Protein AF-A0A968B0P5-F1 (afdb_monomer_lite)

Foldseek 3Di:
DPPPDDDDDPCPVLVPVPDPVNVVVVVVVVVVCCVVCVVCVVVVVVVVCVVVVPDDQWDKDDWDDDPPDTWIWIGHHPDPDIDID

Sequence (85 aa):
SIHNHTRIDNYYWLREKTNPEVIAYLEAENQYTEAMMKHTEGLQERLYNEMVGRIQESDRSAPVRDGEYLYYSRTEANKQYSIYC

Structure (mmCIF, N/CA/C/O backbone):
data_AF-A0A968B0P5-F1
#
_entry.id   AF-A0A968B0P5-F1
#
loop_
_atom_site.group_PDB
_atom_site.id
_atom_site.type_symbol
_atom_site.label_atom_id
_atom_site.label_alt_id
_atom_site.label_comp_id
_atom_site.label_asym_id
_atom_site.label_entity_id
_atom_site.label_seq_id
_atom_site.pdbx_PDB_ins_code
_atom_site.Cartn_x
_atom_site.Cartn_y
_atom_site.Cartn_z
_atom_site.occupancy
_atom_site.B_iso_or_equiv
_atom_site.auth_seq_id
_atom_site.auth_comp_id
_atom_site.auth_asym_id
_atom_site.auth_atom_id
_atom_site.pdbx_PDB_model_num
ATOM 1 N N . SER A 1 1 ? -3.876 -13.061 -31.728 1.00 57.34 1 SER A N 1
ATOM 2 C CA . SER A 1 1 ? -3.826 -14.499 -32.038 1.00 57.34 1 SER A CA 1
ATOM 3 C C . SER A 1 1 ? -2.390 -14.941 -31.872 1.00 57.34 1 SER A C 1
ATOM 5 O O . SER A 1 1 ? -1.530 -14.423 -32.572 1.00 57.34 1 SER A O 1
ATOM 7 N N . ILE A 1 2 ? -2.109 -15.773 -30.874 1.00 74.69 2 ILE A N 1
ATOM 8 C CA . ILE A 1 2 ? -0.780 -16.370 -30.689 1.00 74.69 2 ILE A CA 1
ATOM 9 C C . I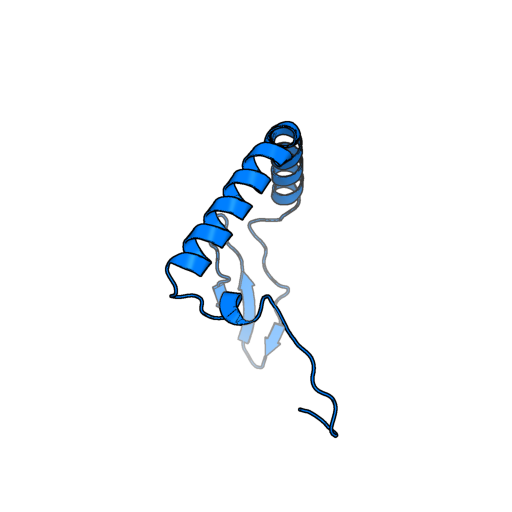LE A 1 2 ? -0.925 -17.815 -31.157 1.00 74.69 2 ILE A C 1
ATOM 11 O O . ILE A 1 2 ? -1.832 -18.503 -30.699 1.00 74.69 2 ILE A O 1
ATOM 15 N N . HIS A 1 3 ? -0.098 -18.247 -32.110 1.00 78.75 3 HIS A N 1
ATOM 16 C CA . HIS A 1 3 ? -0.159 -19.597 -32.690 1.00 78.75 3 HIS A CA 1
ATOM 17 C C . HIS A 1 3 ? -1.573 -20.027 -33.146 1.00 78.75 3 HIS A C 1
ATOM 19 O O . HIS A 1 3 ? -2.022 -21.117 -32.820 1.00 78.75 3 HIS A O 1
ATOM 25 N N . ASN A 1 4 ? -2.302 -19.169 -33.874 1.00 79.25 4 ASN A N 1
ATOM 26 C CA . ASN A 1 4 ? -3.687 -19.417 -34.319 1.00 79.25 4 ASN A CA 1
ATOM 27 C C . ASN A 1 4 ? -4.749 -19.581 -33.209 1.00 79.25 4 ASN A C 1
ATOM 29 O O . ASN A 1 4 ? -5.897 -19.904 -33.511 1.00 79.25 4 ASN A O 1
ATOM 33 N N . HIS A 1 5 ? -4.429 -19.276 -31.949 1.00 78.44 5 HIS A N 1
ATOM 34 C CA . HIS A 1 5 ? -5.410 -19.224 -30.868 1.00 78.44 5 HIS A CA 1
ATOM 35 C C . HIS A 1 5 ? -5.886 -17.786 -30.622 1.00 78.44 5 HIS A C 1
ATOM 37 O O . HIS A 1 5 ? -5.113 -16.900 -30.231 1.00 78.44 5 HIS A O 1
ATOM 43 N N . THR A 1 6 ? -7.184 -17.555 -30.828 1.00 83.75 6 THR A N 1
ATOM 44 C CA . THR A 1 6 ? -7.864 -16.313 -30.439 1.00 83.75 6 THR A CA 1
ATOM 45 C C . THR A 1 6 ? -8.402 -16.468 -29.022 1.00 83.75 6 THR A C 1
ATOM 47 O O . THR A 1 6 ? -9.181 -17.374 -28.744 1.00 83.75 6 THR A O 1
ATOM 50 N N . ARG A 1 7 ? -7.982 -15.576 -28.123 1.00 86.25 7 ARG A N 1
ATOM 51 C CA . ARG A 1 7 ? -8.541 -15.435 -26.775 1.00 86.25 7 ARG A CA 1
ATOM 52 C C . ARG A 1 7 ? -9.286 -14.113 -26.717 1.00 86.25 7 ARG A C 1
ATOM 54 O O . ARG A 1 7 ? -8.742 -13.100 -27.149 1.00 86.25 7 ARG A O 1
ATOM 61 N N . ILE A 1 8 ? -10.506 -14.147 -26.203 1.00 89.06 8 ILE A N 1
ATOM 62 C CA . ILE A 1 8 ? -11.295 -12.948 -25.935 1.00 89.06 8 ILE A CA 1
ATOM 63 C C . ILE A 1 8 ? -11.085 -12.608 -24.463 1.00 89.06 8 ILE A C 1
ATOM 65 O O . ILE A 1 8 ? -11.294 -13.457 -23.598 1.00 89.06 8 ILE A O 1
ATOM 69 N N . ASP A 1 9 ? -10.629 -11.389 -24.203 1.00 92.19 9 ASP A N 1
ATOM 70 C CA . ASP A 1 9 ? -10.516 -10.827 -22.863 1.00 92.19 9 ASP A CA 1
ATOM 71 C C . ASP A 1 9 ? -11.537 -9.694 -22.735 1.00 92.19 9 ASP A C 1
ATOM 73 O O . ASP A 1 9 ? -11.347 -8.605 -23.278 1.00 92.19 9 ASP A O 1
ATOM 77 N N . ASN A 1 10 ? -12.638 -9.978 -22.037 1.00 93.88 10 ASN A N 1
ATOM 78 C CA . ASN A 1 10 ? -13.734 -9.028 -21.837 1.00 93.88 10 ASN A CA 1
ATOM 79 C C . ASN A 1 10 ? -13.334 -7.830 -20.958 1.00 93.88 10 ASN A C 1
ATOM 81 O O . ASN A 1 10 ? -14.058 -6.839 -20.917 1.00 93.88 10 ASN A O 1
ATOM 85 N N . TYR A 1 11 ? -12.197 -7.910 -20.265 1.00 92.50 11 TYR A N 1
ATOM 86 C CA . TYR A 1 11 ? -11.731 -6.906 -19.311 1.00 92.50 11 TYR A CA 1
ATOM 87 C C . TYR A 1 11 ? -10.479 -6.172 -19.786 1.00 92.50 11 TYR A C 1
ATOM 89 O O . TYR A 1 11 ? -9.914 -5.369 -19.047 1.00 92.50 11 TYR A O 1
ATOM 97 N N . TYR A 1 12 ? -10.065 -6.382 -21.039 1.00 92.44 12 TYR A N 1
ATOM 98 C CA .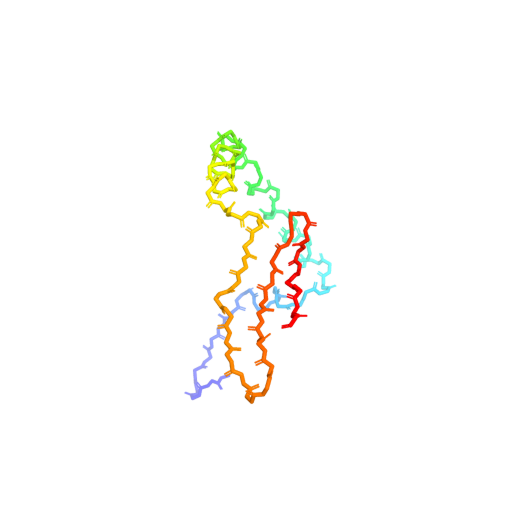 TYR A 1 12 ? -8.875 -5.743 -21.597 1.00 92.44 12 TYR A CA 1
ATOM 99 C C . TYR A 1 12 ? -8.916 -4.202 -21.514 1.00 92.44 12 TYR A C 1
ATOM 101 O O . TYR A 1 12 ? -7.874 -3.558 -21.383 1.00 92.44 12 TYR A O 1
ATOM 109 N N . TRP A 1 13 ? -10.116 -3.612 -21.531 1.00 91.19 13 TRP A N 1
ATOM 110 C CA . TRP A 1 13 ? -10.355 -2.168 -21.419 1.00 91.19 13 TRP A CA 1
ATOM 111 C C . TRP A 1 13 ? -9.901 -1.564 -20.076 1.00 91.19 13 TRP A C 1
ATOM 113 O O . TRP A 1 13 ? -9.478 -0.411 -20.047 1.00 91.19 13 TRP A O 1
ATOM 123 N N . LEU A 1 14 ? -9.859 -2.349 -18.987 1.00 93.31 14 LEU A N 1
ATOM 124 C CA . LEU A 1 14 ? -9.371 -1.904 -17.668 1.00 93.31 14 LEU A CA 1
ATOM 125 C C . LEU A 1 14 ? -7.883 -1.520 -17.659 1.00 93.31 14 LEU A C 1
ATOM 127 O O . LEU A 1 14 ? -7.380 -0.938 -16.699 1.00 93.31 14 LEU A O 1
ATOM 131 N N . ARG A 1 15 ? -7.146 -1.837 -18.728 1.00 93.25 15 ARG A N 1
ATOM 132 C CA . ARG A 1 15 ? -5.732 -1.483 -18.873 1.00 93.25 15 ARG A CA 1
ATOM 133 C C . ARG A 1 15 ? -5.504 0.029 -19.001 1.00 93.25 15 ARG A C 1
ATOM 135 O O . ARG A 1 15 ? -4.415 0.507 -18.668 1.00 93.25 15 ARG A O 1
ATOM 142 N N . GLU A 1 16 ? -6.482 0.780 -19.498 1.00 93.75 16 GLU A N 1
ATOM 143 C CA . GLU A 1 16 ? -6.356 2.216 -19.763 1.00 93.75 16 GLU A CA 1
ATOM 144 C C . GLU A 1 16 ? -6.551 3.051 -18.493 1.00 93.75 16 GLU A C 1
ATOM 146 O O . GLU A 1 16 ? -7.621 3.579 -18.218 1.00 93.75 16 GLU A O 1
ATOM 151 N N . LYS A 1 17 ? -5.479 3.212 -17.714 1.00 88.88 17 LYS A N 1
ATOM 152 C CA . LYS A 1 17 ? -5.515 3.853 -16.384 1.00 88.88 17 LYS A CA 1
ATOM 153 C C . LYS A 1 17 ? -6.034 5.297 -16.355 1.00 88.88 17 LYS A C 1
ATOM 155 O O . LYS A 1 17 ? -6.426 5.769 -15.297 1.00 88.88 17 LYS A O 1
ATOM 160 N N . THR A 1 18 ? -5.982 6.013 -17.476 1.00 93.62 18 THR A N 1
ATOM 161 C CA . THR A 1 18 ? -6.456 7.403 -17.584 1.00 93.62 18 THR A CA 1
ATOM 162 C C . THR A 1 18 ? -7.897 7.506 -18.079 1.00 93.62 18 THR A C 1
ATOM 164 O O . THR A 1 18 ? -8.417 8.613 -18.183 1.00 93.62 18 THR A O 1
ATOM 167 N N . ASN A 1 19 ? -8.533 6.386 -18.435 1.00 95.44 19 ASN A N 1
ATOM 168 C CA . ASN A 1 19 ? -9.906 6.367 -18.919 1.00 95.44 19 ASN A CA 1
ATOM 169 C C . ASN A 1 19 ? -10.877 6.609 -17.740 1.00 95.44 19 ASN A C 1
ATOM 171 O O . ASN A 1 19 ? -10.817 5.869 -16.753 1.00 95.44 19 ASN A O 1
ATOM 175 N N . PRO A 1 20 ? -11.782 7.604 -17.823 1.00 96.12 20 PRO A N 1
ATOM 176 C CA . PRO A 1 20 ? -12.748 7.890 -16.763 1.00 96.12 20 PRO A CA 1
ATOM 177 C C . PRO A 1 20 ? -13.632 6.699 -16.367 1.00 96.12 20 PRO A C 1
ATOM 179 O O . PRO A 1 20 ? -13.953 6.560 -15.192 1.00 96.12 20 PRO A O 1
ATOM 182 N N . GLU A 1 21 ? -13.994 5.816 -17.303 1.00 95.06 21 GLU A N 1
ATOM 183 C CA . GLU A 1 21 ? -14.804 4.624 -17.004 1.00 95.06 21 GLU A CA 1
ATOM 184 C C . GLU A 1 21 ? -14.019 3.594 -16.181 1.00 95.06 21 GLU A C 1
ATOM 186 O O . GLU A 1 21 ? -14.569 2.959 -15.282 1.00 95.06 21 GLU A O 1
ATOM 191 N N . VAL A 1 22 ? -12.713 3.467 -16.442 1.00 96.31 22 VAL A N 1
ATOM 192 C CA . VAL A 1 22 ? -11.815 2.606 -15.658 1.00 96.31 22 VAL A CA 1
ATOM 193 C C . VAL A 1 22 ? -11.655 3.166 -14.249 1.00 96.31 22 VAL A C 1
ATOM 195 O O . VAL A 1 22 ? -11.742 2.414 -13.283 1.00 96.31 22 VAL A O 1
ATOM 198 N N . ILE A 1 23 ? -11.467 4.482 -14.117 1.00 96.62 23 ILE A N 1
ATOM 199 C CA . ILE A 1 23 ? -11.367 5.146 -12.810 1.00 96.62 23 ILE A CA 1
ATOM 200 C C . ILE A 1 23 ? -12.661 4.948 -12.014 1.00 96.62 23 ILE A C 1
ATOM 202 O O . ILE A 1 23 ? -12.599 4.493 -10.876 1.00 96.62 23 ILE A O 1
ATOM 206 N N . ALA A 1 24 ? -13.823 5.193 -12.627 1.00 97.31 24 ALA A N 1
ATOM 207 C CA . ALA A 1 24 ? -15.119 5.009 -11.979 1.00 97.31 24 ALA A CA 1
ATOM 208 C C . ALA A 1 24 ? -15.336 3.561 -11.508 1.00 97.31 24 ALA A C 1
ATOM 210 O O . ALA A 1 24 ? -15.841 3.331 -10.409 1.00 97.31 24 ALA A O 1
ATOM 211 N N . TYR A 1 25 ? -14.916 2.576 -12.308 1.00 96.56 25 TYR A N 1
ATOM 212 C CA . TYR A 1 25 ? -14.967 1.170 -11.912 1.00 96.56 25 TYR A CA 1
ATOM 213 C C . TYR A 1 25 ? -14.063 0.874 -10.703 1.00 96.56 25 TYR A C 1
ATOM 215 O O . TYR A 1 25 ? -14.503 0.238 -9.747 1.00 96.56 25 TYR A O 1
ATOM 223 N N . LEU A 1 26 ? -12.824 1.375 -10.698 1.00 96.62 26 LEU A N 1
ATOM 224 C CA . LEU A 1 26 ? -11.892 1.195 -9.577 1.00 96.62 26 LEU A CA 1
ATOM 225 C C . LEU A 1 26 ? -12.378 1.886 -8.295 1.00 96.62 26 LEU A C 1
ATOM 227 O O . LEU A 1 26 ? -12.219 1.346 -7.203 1.00 96.62 26 LEU A O 1
ATOM 231 N N . GLU A 1 27 ? -12.990 3.062 -8.412 1.00 97.44 27 GLU A N 1
ATOM 232 C CA . GLU A 1 27 ? -13.599 3.762 -7.279 1.00 97.44 27 GLU A CA 1
ATOM 233 C C . GLU A 1 27 ? -14.780 2.976 -6.695 1.00 97.44 27 GLU A C 1
ATOM 235 O O . GLU A 1 27 ? -14.891 2.869 -5.473 1.00 97.44 27 GLU A O 1
ATOM 240 N N . ALA A 1 28 ? -15.618 2.368 -7.539 1.00 98.06 28 ALA A N 1
ATOM 241 C CA . ALA A 1 28 ? -16.712 1.507 -7.090 1.00 98.06 28 ALA A CA 1
ATOM 242 C C . ALA A 1 28 ? -16.202 0.255 -6.350 1.00 98.06 28 ALA A C 1
ATOM 244 O O . ALA A 1 28 ? -16.734 -0.099 -5.297 1.00 98.06 28 ALA A O 1
ATOM 245 N N . GLU A 1 29 ? -15.139 -0.380 -6.850 1.00 98.00 29 GLU A N 1
ATOM 246 C CA . GLU A 1 29 ? -14.495 -1.522 -6.182 1.00 98.00 29 GLU A CA 1
ATOM 247 C C . GLU A 1 29 ? -13.870 -1.127 -4.832 1.00 98.00 29 GLU A C 1
ATOM 249 O O . GLU A 1 29 ? -13.992 -1.858 -3.843 1.00 98.00 29 GLU A O 1
ATOM 254 N N . ASN A 1 30 ? -13.260 0.060 -4.744 1.00 98.00 30 ASN A N 1
ATOM 255 C CA . ASN A 1 30 ? -12.737 0.589 -3.481 1.00 98.00 30 ASN A CA 1
ATOM 256 C C . ASN A 1 30 ? -13.858 0.817 -2.455 1.00 98.00 30 ASN A C 1
ATOM 258 O O . ASN A 1 30 ? -13.718 0.404 -1.305 1.00 98.00 30 ASN A O 1
ATOM 262 N N . GLN A 1 31 ? -14.986 1.407 -2.866 1.00 98.19 31 GLN A N 1
ATOM 263 C CA . GLN A 1 31 ? -16.146 1.622 -1.989 1.00 98.19 31 GLN A CA 1
ATOM 264 C C . GLN A 1 31 ? -16.753 0.303 -1.504 1.00 98.19 31 GLN A C 1
ATOM 266 O O . GLN A 1 31 ? -17.101 0.166 -0.330 1.00 98.19 31 GLN A O 1
ATOM 271 N N . TYR A 1 32 ? -16.867 -0.687 -2.392 1.00 98.12 32 TYR A N 1
ATOM 272 C CA . TYR A 1 32 ? -17.329 -2.020 -2.017 1.00 98.12 32 TYR A CA 1
ATOM 273 C C . TYR A 1 32 ? -16.390 -2.663 -0.992 1.00 98.12 32 TYR A C 1
ATOM 275 O O . TYR A 1 32 ? -16.846 -3.191 0.025 1.00 98.12 32 TYR A O 1
ATOM 283 N N . THR A 1 33 ? -15.080 -2.570 -1.224 1.00 97.44 33 THR A N 1
ATOM 284 C CA . THR A 1 33 ? -14.059 -3.090 -0.310 1.00 97.44 33 THR A CA 1
ATOM 285 C C . THR A 1 33 ? -14.153 -2.423 1.058 1.00 97.44 33 THR A C 1
ATOM 287 O O . THR A 1 33 ? -14.208 -3.124 2.066 1.00 97.44 33 THR A O 1
ATOM 290 N N . GLU A 1 34 ? -14.251 -1.093 1.111 1.00 96.81 34 GLU A N 1
ATOM 291 C CA . GLU A 1 34 ? -14.426 -0.339 2.356 1.00 96.81 34 GLU A CA 1
ATOM 292 C C . GLU A 1 34 ? -15.686 -0.793 3.106 1.00 96.81 34 GLU A C 1
ATOM 294 O O . GLU A 1 34 ? -15.622 -1.151 4.283 1.00 96.81 34 GLU A O 1
ATOM 299 N N . ALA A 1 35 ? -16.823 -0.888 2.412 1.00 97.81 35 ALA A N 1
ATOM 300 C CA . ALA A 1 35 ? -18.084 -1.316 3.010 1.00 97.81 35 ALA A CA 1
ATOM 301 C C . ALA A 1 35 ? -18.015 -2.744 3.577 1.00 97.81 35 ALA A C 1
ATOM 303 O O . ALA A 1 35 ? -18.503 -2.998 4.681 1.00 97.81 35 ALA A O 1
ATOM 304 N N . MET A 1 36 ? -17.402 -3.678 2.846 1.00 97.94 36 MET A N 1
ATOM 305 C CA . MET A 1 36 ? -17.271 -5.070 3.280 1.00 97.94 36 MET A CA 1
ATOM 306 C C . MET A 1 36 ? -16.246 -5.232 4.401 1.00 97.94 36 MET A C 1
ATOM 308 O O . MET A 1 36 ? -16.468 -6.018 5.322 1.00 97.94 36 MET A O 1
ATOM 312 N N . MET A 1 37 ? -15.144 -4.483 4.367 1.00 96.81 37 MET A N 1
ATOM 313 C CA . MET A 1 37 ? -14.071 -4.581 5.357 1.00 96.81 37 MET A CA 1
ATOM 314 C C . MET A 1 37 ? -14.322 -3.757 6.618 1.00 96.81 37 MET A C 1
ATOM 316 O O . MET A 1 37 ? -13.634 -3.988 7.611 1.00 96.81 37 MET A O 1
ATOM 320 N N . LYS A 1 38 ? -15.328 -2.879 6.638 1.00 97.12 38 LYS A N 1
ATOM 321 C CA . LYS A 1 38 ? -15.649 -1.997 7.770 1.00 97.12 38 LYS A CA 1
ATOM 322 C C . LYS A 1 38 ? -15.686 -2.698 9.131 1.00 97.12 38 LYS A C 1
ATOM 324 O O . LYS A 1 38 ? -15.136 -2.219 10.115 1.00 97.12 38 LYS A O 1
ATOM 329 N N . HIS A 1 39 ? -16.278 -3.889 9.195 1.00 97.12 39 HIS A N 1
ATOM 330 C CA . HIS A 1 39 ? -16.364 -4.671 10.435 1.00 97.12 39 HIS A CA 1
ATOM 331 C C . HIS A 1 39 ? -15.001 -5.156 10.977 1.00 97.12 39 HIS A C 1
ATOM 333 O O . HIS A 1 39 ? -14.913 -5.591 12.123 1.00 97.12 39 HIS A O 1
ATOM 339 N N . THR A 1 40 ? -13.944 -5.098 10.164 1.00 97.38 40 THR A N 1
ATOM 340 C CA . THR A 1 40 ? -12.582 -5.522 10.515 1.00 97.38 40 THR A CA 1
ATOM 341 C C . THR A 1 40 ? -11.656 -4.365 10.886 1.00 97.38 40 THR A C 1
ATOM 343 O O . THR A 1 40 ? -10.521 -4.631 11.268 1.00 97.38 40 THR A O 1
ATOM 346 N N . GLU A 1 41 ? -12.100 -3.105 10.821 1.00 96.88 41 GLU A N 1
ATOM 347 C CA . GLU A 1 41 ? -11.245 -1.928 11.064 1.00 96.88 41 GLU A CA 1
ATOM 348 C C . GLU A 1 41 ? -10.505 -2.002 12.409 1.00 96.88 41 GLU A C 1
ATOM 350 O O . GLU A 1 41 ? -9.289 -1.834 12.453 1.00 96.88 41 GLU A O 1
ATOM 355 N N . GLY A 1 42 ? -11.189 -2.390 13.491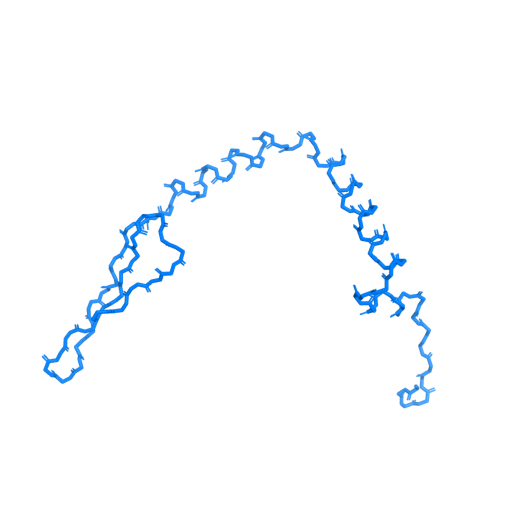 1.00 97.50 42 GLY A N 1
ATOM 356 C CA . GLY A 1 42 ? -10.540 -2.555 14.800 1.00 97.50 42 GLY A CA 1
ATOM 357 C C . GLY A 1 42 ? -9.492 -3.680 14.841 1.00 97.50 42 GLY A C 1
ATOM 358 O O . GLY A 1 42 ? -8.508 -3.598 15.576 1.00 97.50 42 GLY A O 1
ATOM 359 N N . LEU A 1 43 ? -9.659 -4.736 14.035 1.00 97.38 43 LEU A N 1
ATOM 360 C CA . LEU A 1 43 ? -8.635 -5.775 13.886 1.00 97.38 43 LEU A CA 1
ATOM 361 C C . LEU A 1 43 ? -7.428 -5.243 13.106 1.00 97.38 43 LEU A C 1
ATOM 363 O O . LEU A 1 43 ? -6.295 -5.512 13.502 1.00 97.38 43 LEU A O 1
ATOM 367 N N . GLN A 1 44 ? -7.664 -4.494 12.026 1.00 96.69 44 GLN A N 1
ATOM 368 C CA . GLN A 1 44 ? -6.609 -3.883 11.217 1.00 96.69 44 GLN A CA 1
ATOM 369 C C . GLN A 1 44 ? -5.768 -2.912 12.049 1.00 96.69 44 GLN A C 1
ATOM 371 O O . GLN A 1 44 ? -4.543 -2.996 12.016 1.00 96.69 44 GLN A O 1
ATOM 376 N N . GLU A 1 45 ? -6.406 -2.060 12.855 1.00 96.50 45 GLU A N 1
ATOM 377 C CA . GLU A 1 45 ? -5.724 -1.117 13.747 1.00 96.50 45 GLU A CA 1
ATOM 378 C C . GLU A 1 45 ? -4.849 -1.841 14.777 1.00 96.50 45 GLU A C 1
ATOM 380 O O . GLU A 1 45 ? -3.680 -1.501 14.972 1.00 96.50 45 GLU A O 1
ATOM 385 N N . ARG A 1 46 ? -5.380 -2.897 15.404 1.00 97.00 46 ARG A N 1
ATOM 386 C CA . ARG A 1 46 ? -4.608 -3.702 16.355 1.00 97.00 46 ARG A CA 1
ATOM 387 C C . ARG A 1 46 ? -3.384 -4.332 15.695 1.00 97.00 46 ARG A C 1
ATOM 389 O O . ARG A 1 46 ? -2.287 -4.231 16.237 1.00 97.00 46 ARG A O 1
ATOM 396 N N . LEU A 1 47 ? -3.556 -4.947 14.525 1.00 95.62 47 LEU A N 1
ATOM 397 C CA . LEU A 1 47 ? -2.450 -5.550 13.781 1.00 95.62 47 LEU A CA 1
ATOM 398 C C . LEU A 1 47 ? -1.424 -4.502 13.340 1.00 95.62 47 LEU A C 1
ATOM 400 O O . LEU A 1 47 ? -0.226 -4.756 13.435 1.00 95.62 47 LEU A O 1
ATOM 404 N N . TYR A 1 48 ? -1.872 -3.325 12.905 1.00 92.88 48 TYR A N 1
ATOM 405 C CA . TYR A 1 48 ? -0.997 -2.211 12.550 1.00 92.88 48 TYR A CA 1
ATOM 406 C C . TYR A 1 48 ? -0.108 -1.807 13.731 1.00 92.88 48 TYR A C 1
ATOM 408 O O . TYR A 1 48 ? 1.116 -1.804 13.604 1.00 92.88 48 TYR A O 1
ATOM 416 N N . ASN A 1 49 ? -0.705 -1.572 14.901 1.00 92.62 49 ASN A N 1
ATOM 417 C CA . ASN A 1 49 ? 0.029 -1.204 16.112 1.00 92.62 49 ASN A CA 1
ATOM 418 C C . ASN A 1 49 ? 0.986 -2.314 16.572 1.00 92.62 49 ASN A C 1
ATOM 420 O O . ASN A 1 49 ? 2.113 -2.030 16.974 1.00 92.62 49 ASN A O 1
ATOM 424 N N . GLU A 1 50 ? 0.574 -3.582 16.478 1.00 93.75 50 GLU A N 1
ATOM 425 C CA . GLU A 1 50 ? 1.441 -4.723 16.785 1.00 93.75 50 GLU A CA 1
ATOM 426 C C . GLU A 1 50 ? 2.650 -4.809 15.839 1.00 93.75 50 GLU A C 1
ATOM 428 O O . GLU A 1 50 ? 3.752 -5.119 16.290 1.00 93.75 50 GLU A O 1
ATOM 433 N N . MET A 1 51 ? 2.468 -4.549 14.540 1.00 89.69 51 MET A N 1
ATOM 434 C CA . MET A 1 51 ? 3.554 -4.567 13.556 1.00 89.69 51 MET A CA 1
ATOM 435 C C . MET A 1 51 ? 4.513 -3.395 13.757 1.00 89.69 51 MET A C 1
ATOM 437 O O . MET A 1 51 ? 5.719 -3.616 13.832 1.00 89.69 51 MET A O 1
ATOM 441 N N . VAL A 1 52 ? 3.992 -2.173 13.902 1.00 86.88 52 VAL A N 1
ATOM 442 C CA . VAL A 1 52 ? 4.805 -0.972 14.147 1.00 86.88 52 VAL A CA 1
ATOM 443 C C . VAL A 1 52 ? 5.581 -1.102 15.455 1.00 86.88 52 VAL A C 1
ATOM 445 O O . VAL A 1 52 ? 6.781 -0.861 15.471 1.00 86.88 52 VAL A O 1
ATOM 448 N N . GLY A 1 53 ? 4.950 -1.590 16.527 1.00 85.50 53 GLY A N 1
ATOM 449 C CA . GLY A 1 53 ? 5.617 -1.798 17.815 1.00 85.50 53 GLY A CA 1
ATOM 450 C C . GLY A 1 53 ? 6.749 -2.835 17.792 1.00 85.50 53 GLY A C 1
ATOM 451 O O . GLY A 1 53 ? 7.561 -2.867 18.713 1.00 85.50 53 GLY A O 1
ATOM 452 N N . ARG A 1 54 ? 6.828 -3.684 16.756 1.00 86.31 54 ARG A N 1
ATOM 453 C CA . ARG A 1 54 ? 7.937 -4.633 16.544 1.00 86.31 54 ARG A CA 1
ATOM 454 C C . ARG A 1 54 ? 9.059 -4.063 15.676 1.00 86.31 54 ARG A C 1
ATOM 456 O O . ARG A 1 54 ? 10.121 -4.677 15.607 1.00 86.31 54 ARG A O 1
ATOM 463 N N . ILE A 1 55 ? 8.836 -2.938 15.000 1.00 79.69 55 ILE A N 1
ATOM 464 C CA . ILE A 1 55 ? 9.841 -2.293 14.156 1.00 79.69 55 ILE A CA 1
ATOM 465 C C . ILE A 1 55 ? 10.710 -1.399 15.037 1.00 79.69 55 ILE A C 1
ATOM 467 O O . ILE A 1 55 ? 10.229 -0.513 15.738 1.00 79.69 55 ILE A O 1
ATOM 471 N N . GLN A 1 56 ? 12.021 -1.618 14.983 1.00 68.44 56 GLN A N 1
ATOM 472 C CA . GLN A 1 56 ? 12.982 -0.736 15.624 1.00 68.44 56 GLN A CA 1
ATOM 473 C C . GLN A 1 56 ? 13.157 0.522 14.757 1.00 68.44 56 GLN A C 1
ATOM 475 O O . GLN A 1 56 ? 13.835 0.491 13.734 1.00 68.44 56 GLN A O 1
ATOM 480 N N . GLU A 1 57 ? 12.520 1.630 15.146 1.00 60.28 57 GLU A N 1
ATOM 481 C CA . GLU A 1 57 ? 12.524 2.887 14.371 1.00 60.28 57 GLU A CA 1
ATOM 482 C C . GLU A 1 57 ? 13.917 3.518 14.210 1.00 60.28 57 GLU A C 1
ATOM 484 O O . GLU A 1 57 ? 14.165 4.262 13.261 1.00 60.28 57 GLU A O 1
ATOM 489 N N . SER A 1 58 ? 14.837 3.216 15.126 1.00 61.50 58 SER A N 1
ATOM 490 C CA . SER A 1 58 ? 16.234 3.630 15.052 1.00 61.50 58 SER A CA 1
ATOM 491 C C . SER A 1 58 ? 17.133 2.403 15.001 1.00 61.50 58 SER A C 1
ATOM 493 O O . SER A 1 58 ? 17.448 1.812 16.041 1.00 61.50 58 SER A O 1
ATOM 495 N N . ASP A 1 59 ? 17.542 2.030 13.797 1.00 64.81 59 ASP A N 1
ATOM 496 C CA . ASP A 1 59 ? 18.495 0.955 13.576 1.00 64.81 59 ASP A CA 1
ATOM 497 C C . ASP A 1 59 ? 19.761 1.507 12.922 1.00 64.81 59 ASP A C 1
ATOM 499 O O . ASP A 1 59 ? 19.733 2.458 12.135 1.00 64.81 59 ASP A O 1
ATOM 503 N N . ARG A 1 60 ? 20.898 0.924 13.281 1.00 65.81 60 ARG A N 1
ATOM 504 C CA . ARG A 1 60 ? 22.188 1.206 12.666 1.00 65.81 60 ARG A CA 1
ATOM 505 C C . ARG A 1 60 ? 22.722 -0.111 12.146 1.00 65.81 60 ARG A C 1
ATOM 507 O O . ARG A 1 60 ? 22.951 -1.028 12.931 1.00 65.81 60 ARG A O 1
ATOM 514 N N . SER A 1 61 ? 22.986 -0.181 10.844 1.00 74.25 61 SER A N 1
ATOM 515 C CA . SER A 1 61 ? 23.591 -1.370 10.257 1.00 74.25 61 SER A CA 1
ATOM 516 C C 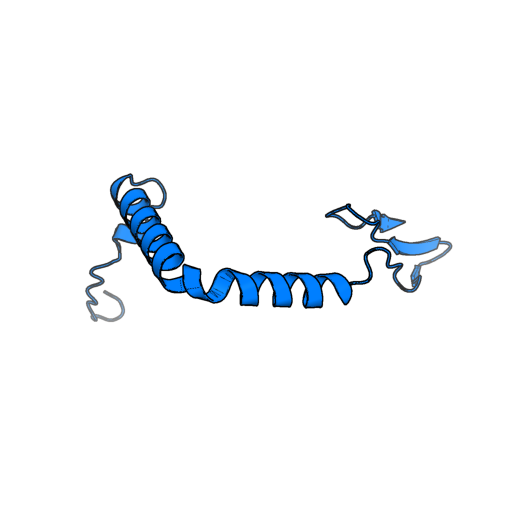. SER A 1 61 ? 24.933 -1.667 10.927 1.00 74.25 61 SER A C 1
ATOM 518 O O . SER A 1 61 ? 25.641 -0.762 11.386 1.00 74.25 61 SER A O 1
ATOM 520 N N . ALA A 1 62 ? 25.316 -2.943 10.946 1.00 78.50 62 ALA A N 1
ATOM 521 C CA . ALA A 1 62 ? 26.681 -3.302 11.298 1.00 78.50 62 ALA A CA 1
ATOM 522 C C . ALA A 1 62 ? 27.650 -2.557 10.353 1.00 78.50 62 ALA A C 1
ATOM 524 O O . ALA A 1 62 ? 27.426 -2.571 9.138 1.00 78.50 62 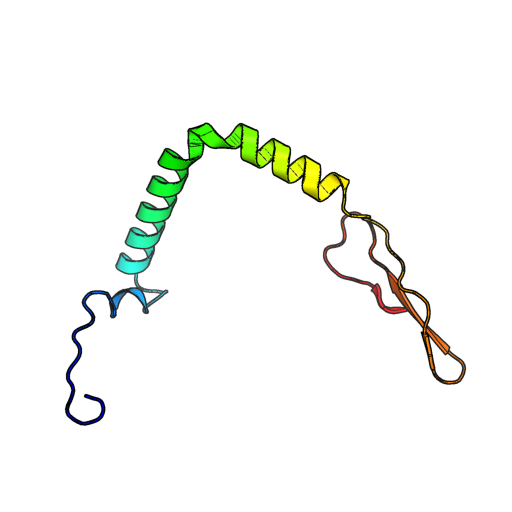ALA A O 1
ATOM 525 N N . PRO A 1 63 ? 28.677 -1.866 10.879 1.00 81.25 63 PRO A N 1
ATOM 526 C CA . PRO A 1 63 ? 29.592 -1.106 10.045 1.00 81.25 63 PRO A CA 1
ATOM 527 C C . PRO A 1 63 ? 30.449 -2.053 9.204 1.00 81.25 63 PRO A C 1
ATOM 529 O O . PRO A 1 63 ? 31.024 -3.014 9.721 1.00 81.25 63 PRO A O 1
ATOM 532 N N . VAL A 1 64 ? 30.554 -1.763 7.912 1.00 81.69 64 VAL A N 1
ATOM 533 C CA . VAL A 1 64 ? 31.404 -2.490 6.969 1.00 81.69 64 VAL A CA 1
ATOM 534 C C . VAL A 1 64 ? 32.640 -1.648 6.698 1.00 81.69 64 VAL A C 1
ATOM 536 O O . VAL A 1 64 ? 32.542 -0.465 6.376 1.00 81.69 64 VAL A O 1
ATOM 539 N N . ARG A 1 65 ? 33.819 -2.252 6.844 1.00 83.38 65 ARG A N 1
ATOM 540 C CA . ARG A 1 65 ? 35.079 -1.583 6.525 1.00 83.38 65 ARG A CA 1
ATOM 541 C C . ARG A 1 65 ? 35.379 -1.726 5.040 1.00 83.38 65 ARG A C 1
ATOM 543 O O . ARG A 1 65 ? 35.472 -2.849 4.553 1.00 83.38 65 ARG A O 1
ATOM 550 N N . ASP A 1 66 ? 35.602 -0.600 4.377 1.00 82.06 66 ASP A N 1
ATOM 551 C CA . ASP A 1 66 ? 36.129 -0.545 3.016 1.00 82.06 66 ASP A CA 1
ATOM 552 C C . ASP A 1 66 ? 37.274 0.479 2.969 1.00 82.06 66 ASP A C 1
ATOM 554 O O . ASP A 1 66 ? 37.102 1.668 3.248 1.00 82.06 66 ASP A O 1
ATOM 558 N N . GLY A 1 67 ? 38.491 -0.020 2.734 1.00 87.19 67 GLY A N 1
ATOM 559 C CA . GLY A 1 67 ? 39.726 0.754 2.866 1.00 87.19 67 GLY A CA 1
ATOM 560 C C . GLY A 1 67 ? 39.923 1.367 4.263 1.00 87.19 67 GLY A C 1
ATOM 561 O O . GLY A 1 67 ? 39.992 0.665 5.283 1.00 87.19 67 GLY A O 1
ATOM 562 N N . GLU A 1 68 ? 40.058 2.695 4.300 1.00 89.19 68 GLU A N 1
ATOM 563 C CA . GLU A 1 68 ? 40.238 3.491 5.525 1.00 89.19 68 GLU A CA 1
ATOM 564 C C . GLU A 1 68 ? 38.913 3.966 6.147 1.00 89.19 68 GLU A C 1
ATOM 566 O O . GLU A 1 68 ? 38.925 4.553 7.229 1.00 89.19 68 GLU A O 1
ATOM 571 N N . TYR A 1 69 ? 37.772 3.682 5.510 1.00 82.81 69 TYR A N 1
ATOM 572 C CA . TYR A 1 69 ? 36.457 4.160 5.935 1.00 82.81 69 TYR A CA 1
ATOM 573 C C . TYR A 1 69 ? 35.582 3.029 6.491 1.00 82.81 69 TYR A C 1
ATOM 575 O O . TYR A 1 69 ? 35.710 1.854 6.131 1.00 82.81 69 TYR A O 1
ATOM 583 N N . LEU A 1 70 ? 34.685 3.397 7.408 1.00 83.88 70 LEU A N 1
ATOM 584 C CA . LEU A 1 70 ? 33.646 2.526 7.952 1.00 83.88 70 LEU A CA 1
ATOM 585 C C . LEU A 1 70 ? 32.297 3.025 7.458 1.00 83.88 70 LEU A C 1
ATOM 587 O O . LEU A 1 70 ? 31.846 4.084 7.883 1.00 83.88 70 LEU A O 1
ATOM 591 N N . TYR A 1 71 ? 31.662 2.230 6.609 1.00 85.19 71 TYR A N 1
ATOM 592 C CA . TYR A 1 71 ? 30.356 2.531 6.053 1.00 85.19 71 TYR A CA 1
ATOM 593 C C . TYR A 1 71 ? 29.260 1.925 6.916 1.00 85.19 71 TYR A C 1
ATOM 595 O O . TYR A 1 71 ? 29.335 0.757 7.309 1.00 85.19 71 TYR A O 1
ATOM 603 N N . TYR A 1 72 ? 28.216 2.696 7.191 1.00 82.06 72 TYR A N 1
ATOM 604 C CA . TYR A 1 72 ? 27.004 2.193 7.826 1.00 82.06 72 TYR A CA 1
ATOM 605 C C . TYR A 1 72 ? 25.785 2.997 7.380 1.00 82.06 72 TYR A C 1
ATOM 607 O O . TYR A 1 72 ? 25.865 4.184 7.076 1.00 82.06 72 TYR A O 1
ATOM 615 N N . SER A 1 73 ? 24.621 2.357 7.369 1.00 78.81 73 SER A N 1
ATOM 616 C CA . SER A 1 73 ? 23.348 3.049 7.210 1.00 78.81 73 SER A CA 1
ATOM 617 C C . SER A 1 73 ? 22.651 3.167 8.554 1.00 78.81 73 SER A C 1
ATOM 619 O O . SER A 1 73 ? 22.720 2.254 9.380 1.00 78.81 73 SER A O 1
ATOM 621 N N . ARG A 1 74 ? 21.937 4.268 8.769 1.00 81.44 74 ARG A N 1
ATOM 622 C CA . ARG A 1 74 ? 21.034 4.413 9.910 1.00 81.44 74 ARG A CA 1
ATOM 623 C C . ARG A 1 74 ? 19.639 4.826 9.471 1.00 81.44 74 ARG A C 1
ATOM 625 O O . ARG A 1 74 ? 19.487 5.635 8.553 1.00 81.44 74 ARG A O 1
ATOM 632 N N . THR A 1 75 ? 18.636 4.305 10.153 1.00 75.56 75 THR A N 1
ATOM 633 C CA . THR A 1 75 ? 17.271 4.828 10.132 1.00 75.56 75 THR A CA 1
ATOM 634 C C . THR A 1 75 ? 17.075 5.716 11.355 1.00 75.56 75 THR A C 1
ATOM 636 O O . THR A 1 75 ? 17.630 5.470 12.426 1.00 75.56 75 THR A O 1
ATOM 639 N N . GLU A 1 76 ? 16.342 6.810 11.186 1.00 74.56 76 GLU A N 1
ATOM 640 C CA . GLU A 1 76 ? 15.931 7.669 12.295 1.00 74.56 76 GLU A CA 1
ATOM 641 C C . GLU A 1 76 ? 14.410 7.617 12.390 1.00 74.56 76 GLU A C 1
ATOM 643 O O . GLU A 1 76 ? 13.726 7.556 11.364 1.00 74.56 76 GLU A O 1
ATOM 648 N N . ALA A 1 77 ? 13.889 7.680 13.616 1.00 69.06 77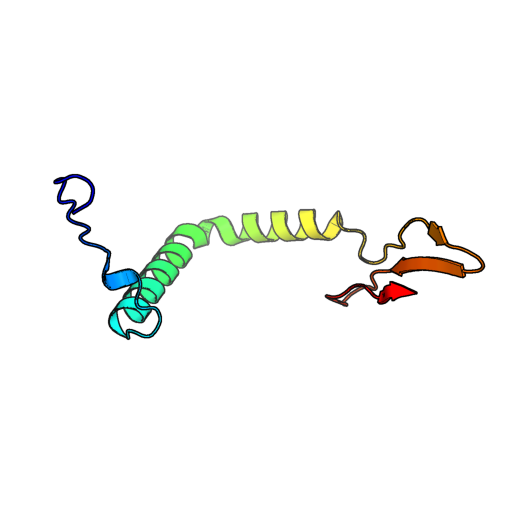 ALA A N 1
ATOM 649 C CA . ALA A 1 77 ? 12.454 7.714 13.850 1.00 69.06 77 ALA A CA 1
ATOM 650 C C . ALA A 1 77 ? 11.796 8.823 13.015 1.00 69.06 77 ALA A C 1
ATOM 652 O O . ALA A 1 77 ? 12.303 9.946 12.936 1.00 69.06 77 ALA A O 1
ATOM 653 N N . ASN A 1 78 ? 10.662 8.500 12.392 1.00 69.25 78 ASN A N 1
ATOM 654 C CA . ASN A 1 78 ? 9.909 9.378 11.488 1.00 69.25 78 ASN A CA 1
ATOM 655 C C . ASN A 1 78 ? 10.615 9.762 10.171 1.00 69.25 78 ASN A C 1
ATOM 657 O O . ASN A 1 78 ? 10.142 10.660 9.471 1.00 69.25 78 ASN A O 1
ATOM 661 N N . LYS A 1 79 ? 11.712 9.096 9.783 1.00 74.69 79 LYS A N 1
ATOM 662 C CA . LYS A 1 79 ? 12.296 9.238 8.439 1.00 74.69 79 LYS A CA 1
ATOM 663 C C . LYS A 1 79 ? 11.995 8.015 7.584 1.00 74.69 79 LYS A C 1
ATOM 665 O O . LYS A 1 79 ? 12.367 6.898 7.915 1.00 74.69 79 LYS A O 1
ATOM 670 N N . GLN A 1 80 ? 11.368 8.252 6.433 1.00 73.56 80 GLN A N 1
ATOM 671 C CA . GLN A 1 80 ? 11.023 7.198 5.473 1.00 73.56 80 GLN A CA 1
ATOM 672 C C . GLN A 1 80 ? 12.251 6.622 4.740 1.00 73.56 80 GLN A C 1
ATOM 674 O O . GLN A 1 80 ? 12.181 5.526 4.190 1.00 73.56 80 GLN A O 1
ATOM 679 N N . TYR A 1 81 ? 13.375 7.346 4.732 1.00 77.88 81 TYR A N 1
ATOM 680 C CA . TYR A 1 81 ? 14.584 6.977 3.995 1.00 77.88 81 TYR A CA 1
ATOM 681 C C . TYR A 1 81 ? 15.782 6.796 4.929 1.00 77.88 81 TYR A C 1
ATOM 683 O O . TYR A 1 81 ? 15.947 7.537 5.899 1.00 77.88 81 TYR A O 1
ATOM 691 N N . SER A 1 82 ? 16.636 5.824 4.600 1.00 79.62 82 SER A N 1
ATOM 692 C CA . SER A 1 82 ? 17.891 5.568 5.315 1.00 79.62 82 SER A CA 1
ATOM 693 C C . SER A 1 82 ? 18.937 6.644 5.023 1.00 79.62 82 SER A C 1
ATOM 695 O O . SER A 1 82 ? 19.014 7.174 3.915 1.00 79.62 82 SER A O 1
ATOM 697 N N . ILE A 1 83 ? 19.770 6.937 6.018 1.00 81.06 83 ILE A N 1
ATOM 698 C CA . ILE A 1 83 ? 20.924 7.829 5.905 1.00 81.06 83 ILE A CA 1
ATOM 699 C C . ILE A 1 83 ? 22.171 6.959 5.750 1.00 81.06 83 ILE A C 1
ATOM 701 O O . ILE A 1 83 ? 22.400 6.081 6.580 1.00 81.06 83 ILE A O 1
ATOM 705 N N . TYR A 1 84 ? 22.971 7.212 4.715 1.00 80.44 84 TYR A N 1
ATOM 706 C CA . TYR A 1 84 ? 24.254 6.541 4.485 1.00 80.44 84 TYR A CA 1
ATOM 707 C C . TYR A 1 84 ? 25.394 7.393 5.049 1.00 80.44 84 TYR A C 1
ATOM 709 O O . TYR A 1 84 ? 25.424 8.606 4.824 1.00 80.44 84 TYR A O 1
ATOM 717 N N . CYS A 1 85 ? 26.289 6.771 5.812 1.00 77.12 85 CYS A N 1
ATOM 718 C CA . CYS A 1 85 ? 27.417 7.398 6.497 1.00 77.12 85 CYS A CA 1
ATOM 719 C C . CYS A 1 85 ? 28.704 6.611 6.258 1.00 77.12 85 CYS A C 1
ATOM 721 O O . CYS A 1 85 ? 28.616 5.371 6.090 1.00 77.12 85 CYS A O 1
#

pLDDT: mean 86.81, std 10.51, range [57.34, 98.19]

Secondary structure (DSSP, 8-state):
-BTTB----TTGGGG-TT-HHHHHHHHHHHHHHHHHHGGGHHHHHHHHHHHHTTS-SS-BPPPEEETTEEE-EE--TT-SSPEE-

Radius of gyration: 23.71 Å; chains: 1; bounding box: 58×29×52 Å